Protein AF-A0A0Z8IDH6-F1 (afdb_monomer)

Solvent-accessible surface area (backbone atoms only — not comparable to full-atom values): 7368 Å² total; per-residue (Å²): 86,99,84,36,51,83,27,20,62,68,44,42,67,40,42,40,68,59,93,94,39,45,29,42,50,54,99,91,46,76,45,80,37,53,72,76,43,80,41,90,92,36,36,42,26,29,42,54,85,87,26,40,40,34,43,37,50,43,84,50,101,91,49,75,46,76,46,78,49,76,50,74,53,94,80,56,59,60,100,89,46,40,63,69,58,52,52,26,52,51,56,41,37,53,51,24,44,52,30,49,74,73,73,44,74,68,67,73,58,69,68,44,44,53,55,40,42,54,50,50,52,56,62,59,73,73,108

InterPro domains:
  IPR023393 START-like domain superfamily [G3DSA:3.30.530.20] (1-124)

Structure (mmCIF, N/CA/C/O backbone):
data_AF-A0A0Z8IDH6-F1
#
_entry.id   AF-A0A0Z8IDH6-F1
#
loop_
_atom_site.group_PDB
_atom_site.id
_atom_site.type_symbol
_atom_site.label_atom_id
_atom_site.label_alt_id
_atom_site.label_comp_id
_atom_site.label_asym_id
_atom_site.label_entity_id
_atom_site.label_seq_id
_atom_site.pdbx_PDB_ins_code
_atom_site.Cartn_x
_atom_site.Cartn_y
_atom_site.Cartn_z
_atom_site.occupancy
_atom_site.B_iso_or_equiv
_atom_site.auth_seq_id
_atom_site.auth_comp_id
_atom_site.auth_asym_id
_atom_site.auth_atom_id
_atom_site.pdbx_PDB_model_num
ATOM 1 N N . MET A 1 1 ? -11.620 -1.573 5.423 1.00 76.56 1 MET A N 1
ATOM 2 C CA . MET A 1 1 ? -11.027 -0.289 5.018 1.00 76.56 1 MET A CA 1
ATOM 3 C C . MET A 1 1 ? -9.740 -0.503 4.218 1.00 76.56 1 MET A C 1
ATOM 5 O O . MET A 1 1 ? -9.784 -0.350 3.011 1.00 76.56 1 MET A O 1
ATOM 9 N N . LEU A 1 2 ? -8.637 -0.965 4.816 1.00 80.56 2 LEU A N 1
ATOM 10 C CA . LEU A 1 2 ? -7.411 -1.282 4.050 1.00 80.56 2 LEU A CA 1
ATOM 11 C C . LEU A 1 2 ? -7.501 -2.554 3.186 1.00 80.56 2 LEU A C 1
ATOM 13 O O . LEU A 1 2 ? -6.654 -2.788 2.343 1.00 80.56 2 LEU A O 1
ATOM 17 N N . ALA A 1 3 ? -8.494 -3.406 3.423 1.00 79.25 3 ALA A N 1
ATOM 18 C CA . ALA A 1 3 ? -8.655 -4.681 2.723 1.00 79.25 3 ALA A CA 1
ATOM 19 C C . ALA A 1 3 ? -10.142 -5.008 2.549 1.00 79.25 3 ALA A C 1
ATOM 21 O O . ALA A 1 3 ? -10.649 -5.995 3.077 1.00 79.25 3 ALA A O 1
ATOM 22 N N . THR A 1 4 ? -10.877 -4.079 1.941 1.00 81.75 4 THR A N 1
ATOM 23 C CA . THR A 1 4 ? -12.321 -4.182 1.678 1.00 81.75 4 THR A CA 1
ATOM 24 C C . THR A 1 4 ? -12.633 -3.417 0.404 1.00 81.75 4 THR A C 1
ATOM 26 O O . THR A 1 4 ? -12.101 -2.317 0.263 1.00 81.75 4 THR A O 1
ATOM 29 N N . ASP A 1 5 ? -13.567 -3.888 -0.418 1.00 80.75 5 ASP A N 1
ATOM 30 C CA . ASP A 1 5 ? -13.947 -3.225 -1.680 1.00 80.75 5 ASP A CA 1
ATOM 31 C C . ASP A 1 5 ? -14.299 -1.746 -1.499 1.00 80.75 5 ASP A C 1
ATOM 33 O O . ASP A 1 5 ? -13.765 -0.875 -2.179 1.00 80.75 5 ASP A O 1
ATOM 37 N N . SER A 1 6 ? -15.116 -1.428 -0.489 1.00 82.69 6 SER A N 1
ATOM 38 C CA . SER A 1 6 ? -15.512 -0.045 -0.184 1.00 82.69 6 SER A CA 1
ATOM 39 C C . SER A 1 6 ? -14.348 0.860 0.223 1.00 82.69 6 SER A C 1
ATOM 41 O O . SER A 1 6 ? -14.435 2.080 0.110 1.00 82.69 6 SER A O 1
ATOM 43 N N . GLY A 1 7 ? -13.264 0.272 0.721 1.00 84.44 7 GLY A N 1
ATOM 44 C CA . GLY A 1 7 ? -12.052 0.995 1.061 1.00 84.44 7 GLY A CA 1
ATOM 45 C C . GLY A 1 7 ? -11.131 1.136 -0.142 1.00 84.44 7 GLY A C 1
ATOM 46 O O . GLY A 1 7 ? -10.720 2.254 -0.441 1.00 84.44 7 GLY A O 1
ATOM 47 N N . PHE A 1 8 ? -10.876 0.044 -0.870 1.00 86.38 8 PHE A N 1
ATOM 48 C CA . PHE A 1 8 ? -10.086 0.078 -2.099 1.00 86.38 8 PHE A CA 1
ATOM 49 C C . PHE A 1 8 ? -10.650 1.080 -3.106 1.00 86.38 8 PHE A C 1
ATOM 51 O O . PHE A 1 8 ? -9.903 1.917 -3.594 1.00 86.38 8 PHE A O 1
ATOM 58 N N . ALA A 1 9 ? -11.970 1.146 -3.288 1.00 83.62 9 ALA A N 1
ATOM 59 C CA . ALA A 1 9 ? -12.611 2.154 -4.135 1.00 83.62 9 ALA A CA 1
ATOM 60 C C . ALA A 1 9 ? -12.203 3.611 -3.815 1.00 83.62 9 ALA A C 1
ATOM 62 O O . ALA A 1 9 ? -12.297 4.476 -4.683 1.00 83.62 9 ALA A O 1
ATOM 63 N N . ARG A 1 10 ? -11.751 3.903 -2.585 1.00 82.62 10 ARG A N 1
ATOM 64 C CA . ARG A 1 10 ? -11.371 5.255 -2.146 1.00 82.62 10 ARG A CA 1
ATOM 65 C C . ARG A 1 10 ? -9.872 5.527 -2.194 1.00 82.62 10 ARG A C 1
ATOM 67 O O . ARG A 1 10 ? -9.497 6.660 -2.479 1.00 82.62 10 ARG A O 1
ATOM 74 N N . TRP A 1 11 ? -9.024 4.536 -1.917 1.00 85.88 11 TRP A N 1
ATOM 75 C CA . TRP A 1 11 ? -7.570 4.747 -1.859 1.00 85.88 11 TRP A CA 1
ATOM 76 C C . TRP A 1 11 ? -6.774 3.954 -2.903 1.00 85.88 11 TRP A C 1
ATOM 78 O O . TRP A 1 11 ? -5.671 4.366 -3.222 1.00 85.88 11 TRP A O 1
ATOM 88 N N . PHE A 1 12 ? -7.325 2.889 -3.492 1.00 87.06 12 PHE A N 1
ATOM 89 C CA . PHE A 1 12 ? -6.702 2.113 -4.572 1.00 87.06 12 PHE A CA 1
ATOM 90 C C . PHE A 1 12 ? -7.767 1.432 -5.448 1.00 87.06 12 PHE A C 1
ATOM 92 O O . PHE A 1 12 ? -7.987 0.229 -5.366 1.00 87.06 12 PHE A O 1
ATOM 99 N N . SER A 1 13 ? -8.436 2.208 -6.304 1.00 87.25 13 SER A N 1
ATOM 100 C CA . SER A 1 13 ? -9.636 1.774 -7.046 1.00 87.25 13 SER A CA 1
ATOM 101 C C . SER A 1 13 ? -9.430 0.611 -8.021 1.00 87.25 13 SER A C 1
ATOM 103 O O . SER A 1 13 ? -10.403 0.039 -8.495 1.00 87.25 13 SER A O 1
ATOM 105 N N . GLN A 1 14 ? -8.181 0.292 -8.350 1.00 90.56 14 GLN A N 1
ATOM 106 C CA . GLN A 1 14 ? -7.834 -0.839 -9.209 1.00 90.56 14 GLN A CA 1
ATOM 107 C C . GLN A 1 14 ? -7.785 -2.165 -8.433 1.00 90.56 14 GLN A C 1
ATOM 109 O O . GLN A 1 14 ? -7.761 -3.216 -9.057 1.00 90.56 14 GLN A O 1
ATOM 114 N N . LEU A 1 15 ? -7.777 -2.139 -7.094 1.00 90.31 15 LEU A N 1
ATOM 115 C CA . LEU A 1 15 ? -7.839 -3.339 -6.259 1.00 90.31 15 LEU A CA 1
ATOM 116 C C . LEU A 1 15 ? -9.282 -3.673 -5.882 1.00 90.31 15 LEU A C 1
ATOM 118 O O . LEU A 1 15 ? -10.027 -2.809 -5.428 1.00 90.31 15 LEU A O 1
ATOM 122 N N . ASN A 1 16 ? -9.657 -4.943 -6.003 1.00 89.19 16 ASN A N 1
ATOM 123 C CA . ASN A 1 16 ? -10.983 -5.446 -5.647 1.00 89.19 16 ASN A CA 1
ATOM 124 C C . ASN A 1 16 ? -10.893 -6.857 -5.051 1.00 89.19 16 ASN A C 1
ATOM 126 O O . ASN A 1 16 ? -9.950 -7.600 -5.322 1.00 89.19 16 ASN A O 1
ATOM 130 N N . ILE A 1 17 ? -11.884 -7.255 -4.256 1.00 86.75 17 ILE A N 1
ATOM 131 C CA . ILE A 1 17 ? -12.029 -8.613 -3.730 1.00 86.75 17 ILE A CA 1
ATOM 132 C C . ILE A 1 17 ? -13.097 -9.339 -4.549 1.00 86.75 17 ILE A C 1
ATOM 134 O O . ILE A 1 17 ? -14.275 -8.994 -4.527 1.00 86.75 17 ILE A O 1
ATOM 138 N N . VAL A 1 18 ? -12.695 -10.391 -5.260 1.00 86.81 18 VAL A N 1
ATOM 139 C CA . VAL A 1 18 ? -13.605 -11.251 -6.023 1.00 86.81 18 VAL A CA 1
ATOM 140 C C . VAL A 1 18 ? -13.664 -12.615 -5.348 1.00 86.81 18 VAL A C 1
ATOM 142 O O . VAL A 1 18 ? -12.727 -13.409 -5.418 1.00 86.81 18 VAL A O 1
ATOM 145 N N . GLY A 1 19 ? -14.768 -12.886 -4.650 1.00 84.88 19 GLY A N 1
ATOM 146 C CA . GLY A 1 19 ? -14.891 -14.078 -3.811 1.00 84.88 19 GLY A CA 1
ATOM 147 C C . GLY A 1 19 ? -13.897 -14.029 -2.651 1.00 84.88 19 GLY A C 1
ATOM 148 O O . GLY A 1 19 ? -14.093 -13.268 -1.709 1.00 84.88 19 GLY A O 1
ATO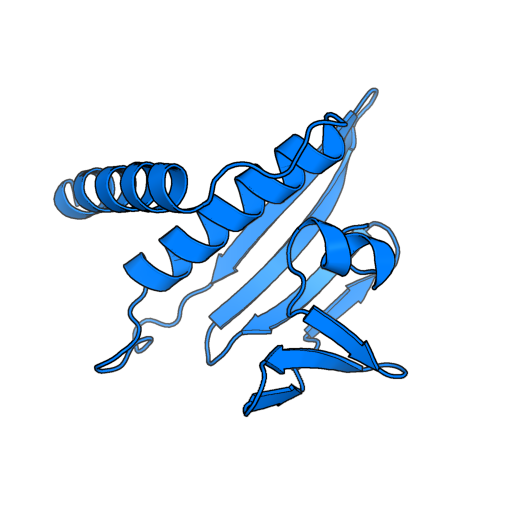M 149 N N . ASN A 1 20 ? -12.837 -14.837 -2.726 1.00 79.75 20 ASN A N 1
ATOM 150 C CA . ASN A 1 20 ? -11.765 -14.879 -1.725 1.00 79.75 20 ASN A CA 1
ATOM 151 C C . ASN A 1 20 ? -10.390 -14.503 -2.314 1.00 79.75 20 ASN A C 1
ATOM 153 O O . ASN A 1 20 ? -9.357 -14.856 -1.750 1.00 79.75 20 ASN A O 1
ATOM 157 N N . THR A 1 21 ? -10.385 -13.823 -3.464 1.00 86.19 21 THR A N 1
ATOM 158 C CA . THR A 1 21 ? -9.181 -13.452 -4.216 1.00 86.19 21 THR A CA 1
ATOM 159 C C . THR A 1 21 ? -9.066 -11.936 -4.290 1.00 86.19 21 THR A C 1
ATOM 161 O O . THR A 1 21 ? -10.040 -11.259 -4.618 1.00 86.19 21 THR A O 1
ATOM 164 N N . LEU A 1 22 ? -7.877 -11.405 -3.999 1.00 90.38 22 LEU A N 1
ATOM 165 C CA . LEU A 1 22 ? -7.538 -10.015 -4.294 1.00 90.38 22 LEU A CA 1
ATOM 166 C C . LEU A 1 22 ? -7.190 -9.914 -5.782 1.00 90.38 22 LEU A C 1
ATOM 168 O O . LEU A 1 22 ? -6.415 -10.718 -6.289 1.00 90.38 22 LEU A O 1
ATOM 172 N N . VAL A 1 23 ? -7.775 -8.951 -6.480 1.00 92.62 23 VAL A N 1
ATOM 173 C CA . VAL A 1 23 ? -7.624 -8.766 -7.924 1.00 92.62 23 VAL A CA 1
ATOM 174 C C . VAL A 1 23 ? -7.199 -7.333 -8.190 1.00 92.62 23 VAL A C 1
ATOM 176 O O . VAL A 1 23 ? -7.792 -6.408 -7.635 1.00 92.62 23 VAL A O 1
ATOM 179 N N . PHE A 1 24 ? -6.204 -7.159 -9.051 1.00 91.75 24 PHE A N 1
ATOM 180 C CA . PHE A 1 24 ? -5.875 -5.880 -9.661 1.00 91.75 24 PHE A CA 1
ATOM 181 C C . PHE A 1 24 ? -6.489 -5.815 -11.065 1.00 91.75 24 PHE A C 1
ATOM 183 O O . PHE A 1 24 ? -6.321 -6.741 -11.857 1.00 91.75 24 PHE A O 1
ATOM 190 N N . GLU A 1 25 ? -7.229 -4.750 -11.370 1.00 92.44 25 GLU A N 1
ATOM 191 C CA . GLU A 1 25 ? -7.984 -4.609 -12.618 1.00 92.44 25 GLU A CA 1
ATOM 192 C C . GLU A 1 25 ? -7.869 -3.187 -13.195 1.00 92.44 25 GLU A C 1
ATOM 194 O O . GLU A 1 25 ? -8.004 -2.178 -12.499 1.00 92.44 25 GLU A O 1
ATOM 199 N N . MET A 1 26 ? -7.612 -3.126 -14.499 1.00 90.94 26 MET A N 1
ATOM 200 C CA . MET A 1 26 ? -7.628 -1.947 -15.366 1.00 90.94 26 MET A CA 1
ATOM 201 C C . MET A 1 26 ? -8.405 -2.297 -16.646 1.00 90.94 26 MET A C 1
ATOM 203 O O . MET A 1 26 ? -8.771 -3.452 -16.840 1.00 90.94 26 MET A O 1
ATOM 207 N N . GLU A 1 27 ? -8.646 -1.318 -17.524 1.00 87.88 27 GLU A N 1
ATOM 208 C CA . GLU A 1 27 ? -9.501 -1.474 -18.719 1.00 87.88 27 GLU A CA 1
ATOM 209 C C . GLU A 1 27 ? -9.180 -2.728 -19.557 1.00 87.88 27 GLU A C 1
ATOM 211 O O . GLU A 1 27 ? -10.092 -3.484 -19.877 1.00 87.88 27 GLU A O 1
ATOM 216 N N . ASP A 1 28 ? -7.895 -3.007 -19.800 1.00 91.31 28 ASP A N 1
ATOM 217 C CA . ASP A 1 28 ? -7.432 -4.150 -20.604 1.00 91.31 28 ASP A CA 1
ATOM 218 C C . ASP A 1 28 ? -6.492 -5.101 -19.836 1.00 91.31 28 ASP A C 1
ATOM 220 O O . ASP A 1 28 ? -5.754 -5.887 -20.434 1.00 91.31 28 ASP A O 1
ATOM 224 N N . PHE A 1 29 ? -6.470 -5.027 -18.503 1.00 90.88 29 PHE A N 1
ATOM 225 C CA . PHE A 1 29 ? -5.557 -5.829 -17.686 1.00 90.88 29 PHE A CA 1
ATOM 226 C C . PHE A 1 29 ? -6.225 -6.315 -16.410 1.00 90.88 29 PHE A C 1
ATOM 228 O O . PHE A 1 29 ? -6.847 -5.540 -15.688 1.00 90.88 29 PHE A O 1
ATOM 235 N N . ARG A 1 30 ? -6.042 -7.597 -16.099 1.00 92.50 30 ARG A N 1
ATOM 236 C CA . ARG A 1 30 ? -6.520 -8.190 -14.857 1.00 92.50 30 ARG A CA 1
ATOM 237 C C . ARG A 1 30 ? -5.525 -9.209 -14.342 1.00 92.50 30 ARG A C 1
ATOM 239 O O . ARG A 1 30 ? -5.136 -10.120 -15.069 1.00 92.50 30 ARG A O 1
ATOM 246 N N . GLU A 1 31 ? -5.202 -9.094 -13.067 1.00 92.19 31 GLU A N 1
ATOM 247 C CA . GLU A 1 31 ? -4.267 -9.971 -12.384 1.00 92.19 31 GLU A CA 1
ATOM 248 C C . GLU A 1 31 ? -4.841 -10.420 -11.042 1.00 92.19 31 GLU A C 1
ATOM 250 O O . GLU A 1 31 ? -5.426 -9.633 -10.294 1.00 92.19 31 GLU A O 1
ATOM 255 N N . ASN A 1 32 ? -4.693 -11.710 -10.746 1.00 93.50 32 ASN A N 1
ATOM 256 C CA . ASN A 1 32 ? -4.994 -12.235 -9.423 1.00 93.50 32 ASN A CA 1
ATOM 257 C C . ASN A 1 32 ? -3.757 -12.043 -8.548 1.00 93.50 32 ASN A C 1
ATOM 259 O O . ASN A 1 32 ? -2.688 -12.541 -8.883 1.00 93.50 32 ASN A O 1
ATOM 263 N N . MET A 1 33 ? -3.925 -11.369 -7.417 1.00 92.12 33 MET A N 1
ATOM 264 C CA . MET A 1 33 ? -2.842 -11.120 -6.475 1.00 92.12 33 MET A CA 1
ATOM 265 C C . MET A 1 33 ? -2.729 -12.296 -5.505 1.00 92.12 33 MET A C 1
ATOM 267 O O . MET A 1 33 ? -3.710 -12.662 -4.845 1.00 92.12 33 MET A O 1
ATOM 271 N N . ASP A 1 34 ? -1.529 -12.861 -5.371 1.00 93.25 34 ASP A N 1
ATOM 272 C CA . ASP A 1 34 ? -1.279 -13.925 -4.401 1.00 93.25 34 ASP A CA 1
ATOM 273 C C . ASP A 1 34 ? -1.353 -13.363 -2.980 1.00 93.25 34 ASP A C 1
ATOM 275 O O . ASP A 1 34 ? -0.478 -12.617 -2.530 1.00 93.25 34 ASP A O 1
ATOM 279 N N . LEU A 1 35 ? -2.405 -13.733 -2.251 1.00 91.25 35 LEU A N 1
ATOM 280 C CA . LEU A 1 35 ? -2.558 -13.377 -0.847 1.00 91.25 35 LEU A CA 1
ATOM 281 C C . LEU A 1 35 ? -1.605 -14.226 -0.001 1.00 91.25 35 LEU A C 1
ATOM 283 O O . LEU A 1 35 ? -1.758 -15.441 0.104 1.00 91.25 35 LEU A O 1
ATOM 287 N N . LEU A 1 36 ? -0.638 -13.571 0.630 1.00 93.69 36 LEU A N 1
ATOM 288 C CA . LEU A 1 36 ? 0.347 -14.216 1.494 1.00 93.69 36 LEU A CA 1
ATOM 289 C C . LEU A 1 36 ? -0.178 -14.351 2.923 1.00 93.69 36 LEU A C 1
ATOM 291 O O . LEU A 1 36 ? 0.097 -15.336 3.604 1.00 93.69 36 LEU A O 1
ATOM 295 N N . GLU A 1 37 ? -0.935 -13.356 3.385 1.00 91.94 37 GLU A N 1
ATOM 296 C CA . GLU A 1 37 ? -1.515 -13.353 4.720 1.00 91.94 37 GLU A CA 1
ATOM 297 C C . GLU A 1 37 ? -2.759 -12.467 4.788 1.00 91.94 37 GLU A C 1
ATOM 299 O O . GLU A 1 37 ? -2.783 -11.354 4.261 1.00 91.94 37 GLU A O 1
ATOM 304 N N . TYR A 1 38 ? -3.782 -12.932 5.503 1.00 89.62 38 TYR A N 1
ATOM 305 C CA . TYR A 1 38 ? -4.944 -12.121 5.838 1.00 89.62 38 TYR A CA 1
ATOM 306 C C . TYR A 1 38 ? -5.452 -12.447 7.236 1.00 89.62 38 TYR A C 1
ATOM 308 O O . TYR A 1 38 ? -5.873 -13.568 7.526 1.00 89.62 38 TYR A O 1
ATOM 316 N N . ARG A 1 39 ? -5.446 -11.433 8.099 1.00 88.69 39 ARG A N 1
ATOM 317 C CA . ARG A 1 39 ? -6.026 -11.469 9.439 1.00 88.69 39 ARG A CA 1
ATOM 318 C C . ARG A 1 39 ? -6.958 -10.277 9.574 1.00 88.69 39 ARG A C 1
ATOM 320 O O . ARG A 1 39 ? -6.534 -9.121 9.526 1.00 88.69 39 ARG A O 1
ATOM 327 N N . LYS A 1 40 ? -8.256 -10.558 9.688 1.00 85.38 40 LYS A N 1
ATOM 328 C CA . LYS A 1 40 ? -9.301 -9.530 9.719 1.00 85.38 40 LYS A CA 1
ATOM 329 C C . LYS A 1 40 ? -9.001 -8.488 10.803 1.00 85.38 40 LYS A C 1
ATOM 331 O O . LYS A 1 40 ? -8.784 -8.848 11.951 1.00 85.38 40 LYS A O 1
ATOM 336 N N . ASN A 1 41 ? -9.061 -7.207 10.429 1.00 85.00 41 ASN A N 1
ATOM 337 C CA . ASN A 1 41 ? -8.774 -6.048 11.290 1.00 85.00 41 ASN A CA 1
ATOM 338 C C . ASN A 1 41 ? -7.347 -5.985 11.858 1.00 85.00 41 ASN A C 1
ATOM 340 O O . ASN A 1 41 ? -7.102 -5.198 12.765 1.00 85.00 41 ASN A O 1
ATOM 344 N N . GLU A 1 42 ? -6.414 -6.764 11.315 1.00 90.25 42 GLU A N 1
ATOM 345 C CA . GLU A 1 42 ? -5.061 -6.847 11.859 1.00 90.25 42 GLU A CA 1
ATOM 346 C C . GLU A 1 42 ? -3.997 -6.772 10.768 1.00 90.25 42 GLU A C 1
ATOM 348 O O . GLU A 1 42 ? -3.070 -5.977 10.875 1.00 90.25 42 GLU A O 1
ATOM 353 N N . LYS A 1 43 ? -4.108 -7.571 9.703 1.00 92.44 43 LYS A N 1
ATOM 354 C CA . LYS A 1 43 ? -3.063 -7.631 8.684 1.00 92.44 43 LYS A CA 1
ATOM 355 C C . LYS A 1 43 ? -3.581 -8.059 7.322 1.00 92.44 43 LYS A C 1
ATOM 357 O O . LYS A 1 43 ? -4.451 -8.923 7.215 1.00 92.44 43 LYS A O 1
ATOM 362 N N . ILE A 1 44 ? -2.980 -7.495 6.284 1.00 92.00 44 ILE A N 1
ATOM 363 C CA . ILE A 1 44 ? -3.032 -8.016 4.923 1.00 92.00 44 ILE A CA 1
ATOM 364 C C . ILE A 1 44 ? -1.619 -7.993 4.329 1.00 92.00 44 ILE A C 1
ATOM 366 O O . ILE A 1 44 ? -0.898 -7.014 4.504 1.00 92.00 44 ILE A O 1
ATOM 370 N N . ALA A 1 45 ? -1.220 -9.063 3.646 1.00 94.62 45 ALA A N 1
ATOM 371 C CA . ALA A 1 45 ? 0.001 -9.119 2.852 1.00 94.62 45 ALA A CA 1
ATOM 372 C C . ALA A 1 45 ? -0.250 -9.875 1.546 1.00 94.62 45 ALA A C 1
ATOM 374 O O . ALA A 1 45 ? -0.922 -10.907 1.553 1.00 94.62 45 ALA A O 1
ATOM 375 N N . TYR A 1 46 ? 0.291 -9.379 0.439 1.00 93.56 46 TYR A N 1
ATOM 376 C CA . TYR A 1 46 ? 0.113 -9.960 -0.891 1.00 93.56 46 TYR A CA 1
ATOM 377 C C . TYR A 1 46 ? 1.329 -9.712 -1.784 1.00 93.56 46 TYR A C 1
ATOM 379 O O . TYR A 1 46 ? 2.163 -8.848 -1.495 1.00 93.56 46 TYR A O 1
ATOM 387 N N . ARG A 1 47 ? 1.430 -10.495 -2.861 1.00 93.56 47 ARG A N 1
ATOM 388 C CA . ARG A 1 47 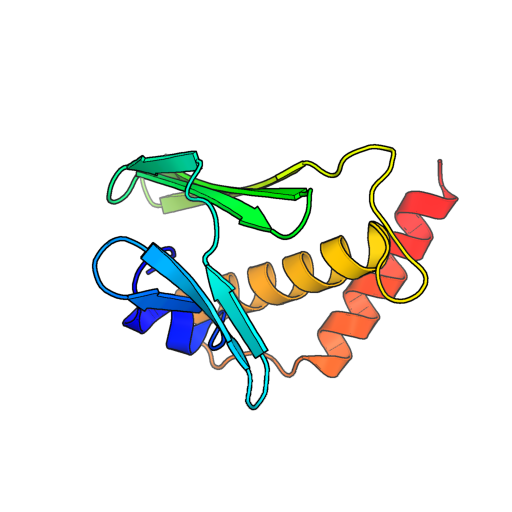? 2.376 -10.246 -3.952 1.00 93.56 47 ARG A CA 1
ATOM 389 C C . ARG A 1 47 ? 1.885 -9.114 -4.843 1.00 93.56 47 ARG A C 1
ATOM 391 O O . ARG A 1 47 ? 0.699 -9.053 -5.155 1.00 93.56 47 ARG A O 1
ATOM 398 N N . TRP A 1 48 ? 2.810 -8.246 -5.226 1.00 90.00 48 TRP A N 1
ATOM 399 C CA . TRP A 1 48 ? 2.646 -7.159 -6.184 1.00 90.00 48 TRP A CA 1
ATOM 400 C C . TRP A 1 48 ? 3.795 -7.278 -7.184 1.00 90.00 48 TRP A C 1
ATOM 402 O O . TRP A 1 48 ? 4.927 -6.958 -6.833 1.00 90.00 48 TRP A O 1
ATOM 412 N N . ASP A 1 49 ? 3.544 -7.850 -8.368 1.00 87.75 49 ASP A N 1
ATOM 413 C CA . ASP A 1 49 ? 4.622 -8.402 -9.208 1.00 87.75 49 ASP A CA 1
ATOM 414 C C . ASP A 1 49 ? 5.500 -9.356 -8.349 1.00 87.75 49 ASP A C 1
ATOM 416 O O . ASP A 1 49 ? 4.978 -10.174 -7.580 1.00 87.75 49 ASP A O 1
ATOM 420 N N . SER A 1 50 ? 6.828 -9.239 -8.391 1.00 89.81 50 SER A N 1
ATOM 421 C CA . SER A 1 50 ? 7.743 -9.981 -7.519 1.00 89.81 50 SER A CA 1
ATOM 422 C C . SER A 1 50 ? 7.891 -9.387 -6.105 1.00 89.81 50 SER A C 1
ATOM 424 O O . SER A 1 50 ? 8.448 -10.043 -5.212 1.00 89.81 50 SER A O 1
ATOM 426 N N . VAL A 1 51 ? 7.334 -8.198 -5.848 1.00 92.75 51 VAL A N 1
ATOM 427 C CA . VAL A 1 51 ? 7.384 -7.479 -4.563 1.00 92.75 51 VAL A CA 1
ATOM 428 C C . VAL A 1 51 ? 6.399 -8.085 -3.562 1.00 92.75 51 VAL A C 1
ATOM 430 O O . VAL A 1 51 ? 5.365 -8.654 -3.913 1.00 92.75 51 VAL A O 1
ATOM 433 N N . THR A 1 52 ? 6.720 -7.996 -2.271 1.00 95.31 52 THR A N 1
ATOM 434 C CA . THR A 1 52 ? 5.749 -8.254 -1.197 1.00 95.31 52 THR A CA 1
ATOM 435 C C . THR A 1 52 ? 5.309 -6.948 -0.562 1.00 95.31 52 THR A C 1
ATOM 437 O O . THR A 1 52 ? 6.143 -6.201 -0.058 1.00 95.31 52 THR A O 1
ATOM 440 N N . VAL A 1 53 ? 4.000 -6.722 -0.516 1.00 95.19 53 VAL A N 1
ATOM 441 C CA . VAL A 1 53 ? 3.388 -5.557 0.127 1.00 95.19 53 VAL A CA 1
ATOM 442 C C . VAL A 1 53 ? 2.590 -6.017 1.332 1.00 95.19 53 VAL A C 1
ATOM 444 O O . VAL A 1 53 ? 1.869 -7.016 1.268 1.00 95.19 53 VAL A O 1
ATOM 447 N N . SER A 1 54 ? 2.698 -5.295 2.447 1.00 95.44 54 SER A N 1
ATOM 448 C CA . SER A 1 54 ? 1.889 -5.573 3.626 1.00 95.44 54 SER A CA 1
ATOM 449 C C . SER A 1 54 ? 1.431 -4.323 4.363 1.00 95.44 54 SER A C 1
ATOM 451 O O . SER A 1 54 ? 2.130 -3.316 4.444 1.00 95.44 54 SER A O 1
ATOM 453 N N . PHE A 1 55 ? 0.239 -4.433 4.943 1.00 94.94 55 PHE A N 1
ATOM 454 C CA . PHE A 1 55 ? -0.324 -3.466 5.871 1.00 94.94 55 PHE A CA 1
ATOM 455 C C . PHE A 1 55 ? -0.630 -4.173 7.186 1.00 94.94 55 PHE A C 1
ATOM 457 O O . PHE A 1 55 ? -1.356 -5.170 7.202 1.00 94.94 55 PHE A O 1
ATOM 464 N N . THR A 1 56 ? -0.113 -3.635 8.286 1.00 95.12 56 THR A N 1
ATOM 465 C CA . THR A 1 56 ? -0.394 -4.110 9.647 1.00 95.12 56 THR A CA 1
ATOM 466 C C . THR A 1 56 ? -1.093 -3.015 10.445 1.00 95.12 56 THR A C 1
ATOM 468 O O . THR A 1 56 ? -0.681 -1.857 10.421 1.00 95.12 56 THR A O 1
ATOM 471 N N . LEU A 1 57 ? -2.161 -3.386 11.142 1.00 93.50 57 LEU A N 1
ATOM 472 C CA . LEU A 1 57 ? -2.935 -2.540 12.038 1.00 93.50 57 LEU A CA 1
ATOM 473 C C . LEU A 1 57 ? -2.569 -2.876 13.481 1.00 93.50 57 LEU A C 1
ATOM 475 O O . LEU A 1 57 ? -2.850 -3.972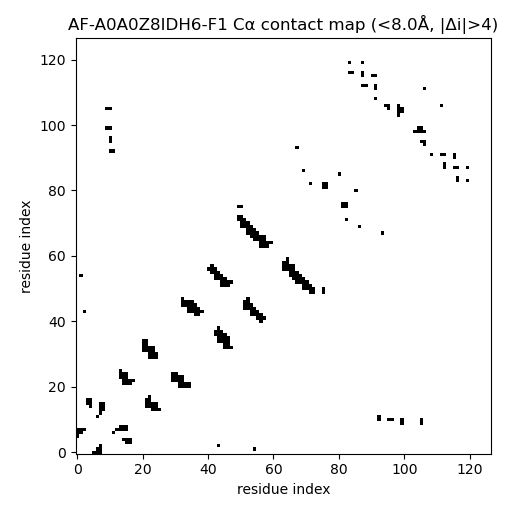 13.961 1.00 93.50 57 LEU A O 1
ATOM 479 N N . SER A 1 58 ? -1.986 -1.907 14.178 1.00 93.50 58 SER A N 1
ATOM 480 C CA . SER A 1 58 ? -1.631 -2.025 15.591 1.00 93.50 58 SER A CA 1
ATOM 481 C C . SER A 1 58 ? -2.478 -1.064 16.411 1.00 93.50 58 SER A C 1
ATOM 483 O O . SER A 1 58 ? -2.482 0.146 16.166 1.00 93.50 58 SER A O 1
ATOM 485 N N . GLN A 1 59 ? -3.203 -1.591 17.397 1.00 92.25 59 GLN A N 1
ATOM 486 C CA . GLN A 1 59 ? -3.989 -0.762 18.302 1.00 92.25 59 GLN A CA 1
ATOM 487 C C . GLN A 1 59 ? -3.074 -0.130 19.357 1.00 92.25 59 GLN A C 1
ATOM 489 O O . GLN A 1 59 ? -2.373 -0.834 20.082 1.00 92.25 59 GLN A O 1
ATOM 494 N N . LEU A 1 60 ? -3.100 1.197 19.444 1.00 92.31 60 LEU A N 1
ATOM 495 C CA . LEU A 1 60 ? -2.511 1.981 20.529 1.00 92.31 60 LEU A CA 1
ATOM 496 C C . LEU A 1 60 ? -3.646 2.540 21.406 1.00 92.31 60 LEU A C 1
ATOM 498 O O . LEU A 1 60 ? -4.817 2.455 21.024 1.00 92.31 60 LEU A O 1
ATOM 502 N N . GLU A 1 61 ? -3.318 3.117 22.569 1.00 91.12 61 GLU A N 1
ATOM 503 C CA . GLU A 1 61 ? -4.314 3.528 23.580 1.00 91.12 61 GL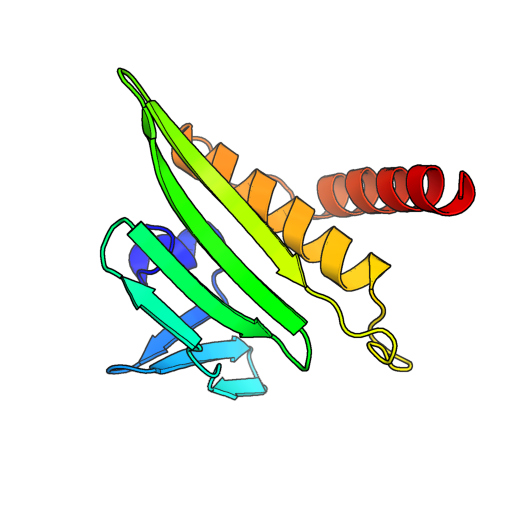U A CA 1
ATOM 504 C C . GLU A 1 61 ? -5.464 4.375 23.009 1.00 91.12 61 GLU A C 1
ATOM 506 O O . GLU A 1 61 ? -6.621 4.084 23.288 1.00 91.12 61 GLU A O 1
ATOM 511 N N . ASN A 1 62 ? -5.166 5.365 22.157 1.00 91.75 62 ASN A N 1
ATOM 512 C CA . ASN A 1 62 ? -6.166 6.290 21.596 1.00 91.75 62 ASN A CA 1
ATOM 513 C C . ASN A 1 62 ? -6.112 6.412 20.065 1.00 91.75 62 ASN A C 1
ATOM 515 O O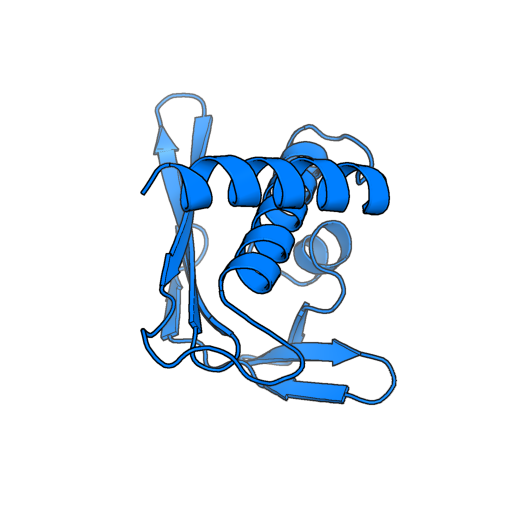 . ASN A 1 62 ? -6.693 7.330 19.490 1.00 91.75 62 ASN A O 1
ATOM 519 N N . GLN A 1 63 ? -5.385 5.524 19.388 1.00 92.06 63 GLN A N 1
ATOM 520 C CA . GLN A 1 63 ? -5.196 5.592 17.940 1.00 92.06 63 GLN A CA 1
ATOM 521 C C . GLN A 1 63 ? -4.873 4.218 17.357 1.00 92.06 63 GLN A C 1
ATOM 523 O O . GLN A 1 63 ? -4.425 3.317 18.060 1.00 92.06 63 GLN A O 1
ATOM 528 N N . THR A 1 64 ? -5.049 4.071 16.050 1.00 90.75 64 THR A N 1
ATOM 529 C CA . THR A 1 64 ? -4.565 2.906 15.304 1.00 90.75 64 THR A CA 1
ATOM 530 C C . THR A 1 64 ? -3.324 3.313 14.521 1.00 90.75 64 THR A C 1
ATOM 532 O O . THR A 1 64 ? -3.353 4.287 13.772 1.00 90.75 64 THR A O 1
ATOM 535 N N . LEU A 1 65 ? -2.230 2.574 14.695 1.00 92.75 65 LEU A N 1
ATOM 536 C CA . LEU A 1 65 ? -1.052 2.684 13.845 1.00 92.75 65 LEU A CA 1
ATOM 537 C C . LEU A 1 65 ? -1.232 1.771 12.632 1.00 92.75 65 LEU A C 1
ATOM 539 O O 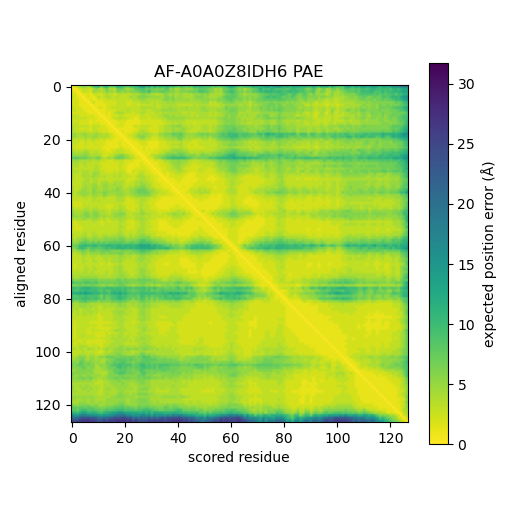. LEU A 1 65 ? -1.515 0.584 12.783 1.00 92.75 65 LEU A O 1
ATOM 543 N N . ILE A 1 66 ? -1.043 2.334 11.442 1.00 93.81 66 ILE A N 1
ATOM 544 C CA . ILE A 1 66 ? -0.981 1.585 10.189 1.00 93.81 66 ILE A CA 1
ATOM 545 C C . ILE A 1 66 ? 0.484 1.521 9.775 1.00 93.81 66 ILE A C 1
ATOM 547 O O . ILE A 1 66 ? 1.084 2.552 9.473 1.00 93.81 66 ILE A O 1
ATOM 551 N N . SER A 1 67 ? 1.055 0.323 9.768 1.00 95.38 67 SER A N 1
ATOM 552 C CA . SER A 1 67 ? 2.404 0.073 9.267 1.00 95.38 67 SER A CA 1
ATOM 553 C C . SER A 1 67 ? 2.315 -0.477 7.852 1.00 95.38 67 SER A C 1
ATOM 555 O O . SER A 1 67 ? 1.746 -1.548 7.647 1.00 95.38 67 SER A O 1
ATOM 557 N N . PHE A 1 68 ? 2.871 0.264 6.899 1.00 95.81 68 PHE A N 1
ATOM 558 C CA . PHE A 1 68 ? 3.100 -0.192 5.534 1.00 95.81 68 PHE A CA 1
ATOM 559 C C . PHE A 1 68 ? 4.528 -0.732 5.422 1.00 95.81 68 PHE A C 1
ATOM 561 O O . PHE A 1 68 ? 5.462 -0.090 5.900 1.00 95.81 68 PHE A O 1
ATOM 568 N N . GLU A 1 69 ? 4.691 -1.892 4.795 1.00 96.44 69 GLU A N 1
ATOM 569 C CA . GLU A 1 69 ? 5.995 -2.461 4.460 1.00 96.44 69 GLU A CA 1
ATOM 570 C C . GLU A 1 69 ? 5.975 -2.977 3.021 1.00 96.44 69 GLU A C 1
ATOM 572 O O . GLU A 1 69 ? 5.056 -3.698 2.624 1.00 96.44 69 GLU A O 1
ATOM 577 N N . GLU A 1 70 ? 7.024 -2.640 2.283 1.00 95.44 70 GLU A N 1
ATOM 578 C CA . GLU A 1 70 ? 7.304 -3.107 0.933 1.00 95.44 70 GLU A CA 1
ATOM 579 C C . GLU A 1 70 ? 8.656 -3.828 0.946 1.00 95.44 70 GLU A C 1
ATOM 581 O O . GLU A 1 70 ? 9.646 -3.299 1.455 1.00 95.44 70 GLU A O 1
ATOM 586 N N . ARG A 1 71 ? 8.701 -5.055 0.422 1.00 95.06 71 AR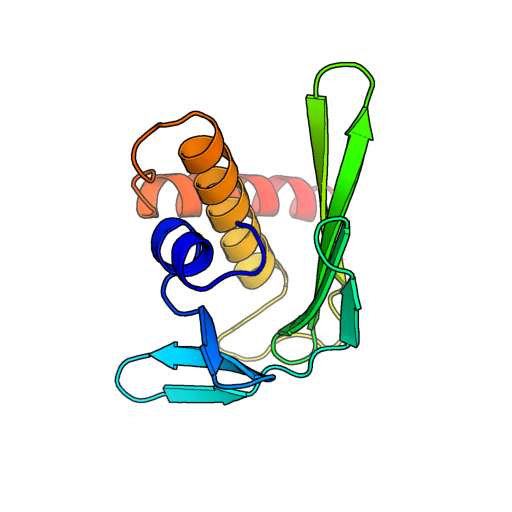G A N 1
ATOM 587 C CA . ARG A 1 71 ? 9.936 -5.836 0.278 1.00 95.06 71 ARG A CA 1
ATOM 588 C C . ARG A 1 71 ? 10.200 -6.089 -1.191 1.00 95.06 71 ARG A C 1
ATOM 590 O O . ARG A 1 71 ? 9.540 -6.935 -1.799 1.00 95.06 71 ARG A O 1
ATOM 597 N N . ILE A 1 72 ? 11.176 -5.362 -1.714 1.00 93.06 72 ILE A N 1
ATOM 598 C CA . ILE A 1 72 ? 11.567 -5.368 -3.117 1.00 93.06 72 ILE A CA 1
ATOM 599 C C . ILE A 1 72 ? 12.757 -6.328 -3.298 1.00 93.06 72 ILE A C 1
ATOM 601 O O . ILE A 1 72 ? 13.776 -6.140 -2.630 1.00 93.06 72 ILE A O 1
ATOM 605 N N . PRO A 1 73 ? 12.646 -7.370 -4.143 1.00 92.50 73 PRO A N 1
ATOM 606 C CA . PRO A 1 73 ? 13.779 -8.223 -4.507 1.00 92.50 73 PRO A CA 1
ATOM 607 C C . PRO A 1 73 ? 14.928 -7.439 -5.160 1.00 92.50 73 PRO A C 1
ATOM 609 O O . PRO A 1 73 ? 14.687 -6.455 -5.853 1.00 92.50 73 PRO A O 1
ATOM 612 N N . GLU A 1 74 ? 16.177 -7.888 -4.992 1.00 88.38 74 GLU A N 1
ATOM 613 C CA . GLU A 1 74 ? 17.349 -7.233 -5.611 1.00 88.38 74 GLU A CA 1
ATOM 614 C C . GLU A 1 74 ? 17.282 -7.214 -7.146 1.00 88.38 74 GLU A C 1
ATOM 616 O O . GLU A 1 74 ? 17.799 -6.300 -7.782 1.00 88.38 74 GLU A O 1
ATOM 621 N N . ASP A 1 75 ? 16.632 -8.214 -7.739 1.00 89.31 75 ASP A N 1
ATOM 622 C CA . ASP A 1 75 ? 16.419 -8.355 -9.177 1.00 89.31 75 ASP A CA 1
ATOM 623 C C . ASP A 1 75 ? 15.108 -7.712 -9.663 1.00 89.31 75 ASP A C 1
ATOM 625 O O . ASP A 1 75 ? 14.708 -7.910 -10.810 1.00 89.31 75 ASP A O 1
ATOM 629 N N . PHE A 1 76 ? 14.434 -6.925 -8.816 1.00 89.62 76 PHE A N 1
ATOM 630 C CA . PHE A 1 76 ? 13.210 -6.233 -9.196 1.00 89.62 76 PHE A CA 1
ATOM 631 C C . PHE A 1 76 ? 13.468 -5.109 -10.198 1.00 89.62 76 PHE A C 1
ATOM 633 O O . PHE A 1 76 ? 14.191 -4.142 -9.940 1.00 89.62 76 PHE A O 1
ATOM 640 N N . GLY A 1 77 ? 12.758 -5.193 -11.315 1.00 86.88 77 GLY A N 1
ATOM 641 C CA . GLY A 1 77 ? 12.679 -4.141 -12.307 1.00 86.88 77 GLY A CA 1
ATOM 642 C C . GLY A 1 77 ? 12.774 -4.676 -13.727 1.00 86.88 77 GLY A C 1
ATOM 643 O O . GLY A 1 77 ? 13.253 -5.773 -13.998 1.00 86.88 77 GLY A O 1
ATOM 644 N N . ASN A 1 78 ? 12.294 -3.867 -14.654 1.00 86.12 78 ASN A N 1
ATOM 645 C CA . ASN A 1 78 ? 12.383 -4.079 -16.087 1.00 86.12 78 ASN A CA 1
ATOM 646 C C . ASN A 1 78 ? 12.464 -2.708 -16.782 1.00 86.12 78 ASN A C 1
ATOM 648 O O . ASN A 1 78 ? 12.679 -1.676 -16.146 1.00 86.12 78 ASN A O 1
ATOM 652 N N . GLU A 1 79 ? 12.303 -2.669 -18.102 1.00 83.88 79 GLU A N 1
ATOM 653 C CA . GLU A 1 79 ? 12.358 -1.413 -18.862 1.00 83.88 79 GLU A CA 1
ATOM 654 C C . GLU A 1 79 ? 11.226 -0.418 -18.508 1.00 83.88 79 GLU A C 1
ATOM 656 O O . GLU A 1 79 ? 11.348 0.784 -18.756 1.00 83.88 79 GLU A O 1
ATOM 661 N N . PHE A 1 80 ? 10.148 -0.886 -17.871 1.00 78.56 80 PHE A N 1
ATOM 662 C CA . PHE A 1 80 ? 8.969 -0.091 -17.526 1.00 78.56 80 PHE A CA 1
ATOM 663 C C . PHE A 1 80 ? 8.890 0.261 -16.031 1.00 78.56 80 PHE A C 1
ATOM 665 O O . PHE A 1 80 ? 8.499 1.386 -15.695 1.00 78.56 80 PHE A O 1
ATOM 672 N N . ALA A 1 81 ? 9.329 -0.630 -15.140 1.00 84.75 81 ALA A N 1
ATOM 673 C CA . ALA A 1 81 ? 9.254 -0.481 -13.686 1.00 84.75 81 ALA A CA 1
ATOM 674 C C . ALA A 1 81 ? 10.623 -0.665 -13.014 1.00 84.75 81 ALA A C 1
ATOM 676 O O . ALA A 1 81 ? 11.432 -1.480 -13.436 1.00 84.75 81 ALA A O 1
ATOM 677 N N . ASN A 1 82 ? 10.885 0.088 -11.949 1.00 90.81 82 ASN A N 1
ATOM 678 C CA . ASN A 1 82 ? 12.043 -0.106 -11.077 1.00 90.81 82 ASN A CA 1
ATOM 679 C C . ASN A 1 82 ? 11.624 0.157 -9.625 1.00 90.81 82 ASN A C 1
ATOM 681 O O . ASN A 1 82 ? 10.542 0.704 -9.391 1.00 90.81 82 ASN A O 1
ATOM 685 N N . ALA A 1 83 ? 12.481 -0.203 -8.666 1.00 91.19 83 ALA A N 1
ATOM 686 C CA . ALA A 1 83 ? 12.204 -0.046 -7.234 1.00 91.19 83 ALA A CA 1
ATOM 687 C C . ALA A 1 83 ? 11.721 1.369 -6.878 1.00 91.19 83 ALA A C 1
ATOM 689 O O . ALA A 1 83 ? 10.685 1.544 -6.248 1.00 91.19 83 ALA A O 1
ATOM 690 N N . GLN A 1 84 ? 12.416 2.397 -7.369 1.00 91.81 84 GLN A N 1
ATOM 691 C CA . GLN A 1 84 ? 12.077 3.790 -7.088 1.00 91.81 84 GLN A CA 1
ATOM 692 C C . GLN A 1 84 ? 10.681 4.188 -7.601 1.00 91.81 84 GLN A C 1
ATOM 694 O O . GLN A 1 84 ? 9.950 4.912 -6.918 1.00 91.81 84 GLN A O 1
ATOM 699 N N . LYS A 1 85 ? 10.291 3.732 -8.799 1.00 91.62 85 LYS A N 1
ATOM 700 C CA . LYS A 1 85 ? 8.955 3.982 -9.356 1.00 91.62 85 LYS A CA 1
ATOM 701 C C . LYS A 1 85 ? 7.870 3.293 -8.524 1.00 91.62 85 LYS A C 1
ATOM 703 O O . LYS A 1 85 ? 6.851 3.935 -8.267 1.00 91.62 85 LYS A O 1
ATOM 708 N N . ASP A 1 86 ? 8.089 2.048 -8.092 1.00 92.38 86 ASP A N 1
ATOM 709 C CA . ASP A 1 86 ? 7.109 1.317 -7.269 1.00 92.38 86 ASP A CA 1
ATOM 710 C C . ASP A 1 86 ? 6.940 1.982 -5.895 1.00 92.38 86 ASP A C 1
ATOM 712 O O . ASP A 1 86 ? 5.829 2.372 -5.528 1.00 92.38 86 ASP A O 1
ATOM 716 N N . MET A 1 87 ? 8.055 2.303 -5.226 1.00 93.94 87 MET A N 1
ATOM 717 C CA . MET A 1 87 ? 8.065 3.049 -3.962 1.00 93.94 87 MET A CA 1
ATOM 718 C C . MET A 1 87 ? 7.352 4.402 -4.080 1.00 93.94 87 MET A C 1
ATOM 720 O O . MET A 1 87 ? 6.588 4.794 -3.195 1.00 93.94 87 MET A O 1
ATOM 724 N N . THR A 1 88 ? 7.556 5.129 -5.187 1.00 95.31 88 THR A N 1
ATOM 725 C CA . THR A 1 88 ? 6.839 6.389 -5.446 1.00 95.31 88 THR A CA 1
ATOM 726 C C . THR A 1 88 ? 5.330 6.148 -5.496 1.00 95.31 88 THR A C 1
ATOM 728 O O . THR A 1 88 ? 4.562 6.903 -4.895 1.00 95.31 88 THR A O 1
ATOM 731 N N . GLY A 1 89 ? 4.895 5.091 -6.188 1.00 92.94 89 GLY A N 1
ATOM 732 C CA . GLY A 1 89 ? 3.496 4.679 -6.249 1.00 92.94 89 GLY A CA 1
ATOM 733 C C . GLY A 1 89 ? 2.915 4.422 -4.860 1.00 92.94 89 GLY A C 1
ATOM 734 O O . GLY A 1 89 ? 1.889 5.009 -4.507 1.00 92.94 89 GLY A O 1
ATOM 735 N N . TRP A 1 90 ? 3.598 3.628 -4.037 1.00 94.38 90 TRP A N 1
ATOM 736 C CA . TRP A 1 90 ? 3.148 3.308 -2.682 1.00 94.38 90 TRP A CA 1
ATOM 737 C C . TRP A 1 90 ? 3.115 4.511 -1.741 1.00 94.38 90 TRP A C 1
ATOM 739 O O . TRP A 1 90 ? 2.157 4.664 -0.982 1.00 94.38 90 TRP A O 1
ATOM 749 N N . LEU A 1 91 ? 4.085 5.424 -1.823 1.00 95.31 91 LEU A N 1
ATOM 750 C CA . LEU A 1 91 ? 4.067 6.670 -1.050 1.00 95.31 91 LEU A CA 1
ATOM 751 C C . LEU A 1 91 ? 2.866 7.557 -1.411 1.00 95.31 91 LEU A C 1
ATOM 753 O O . LEU A 1 91 ? 2.245 8.152 -0.525 1.00 95.31 91 LEU A O 1
ATOM 757 N N . VAL A 1 92 ? 2.482 7.607 -2.691 1.00 94.12 92 VAL A N 1
ATOM 758 C CA . VAL A 1 92 ? 1.246 8.281 -3.118 1.00 94.12 92 VAL A CA 1
ATOM 759 C C . VAL A 1 92 ? 0.021 7.590 -2.515 1.00 94.12 92 VAL A C 1
ATOM 761 O O . VAL A 1 92 ? -0.845 8.275 -1.968 1.00 94.12 92 VAL A O 1
ATOM 764 N N . GLN A 1 93 ? -0.053 6.254 -2.552 1.00 92.62 93 GLN A N 1
ATOM 765 C CA . GLN A 1 93 ? -1.189 5.534 -1.964 1.00 92.62 93 GLN A CA 1
ATOM 766 C C . GLN A 1 93 ? -1.281 5.709 -0.448 1.00 92.62 93 GLN A C 1
ATOM 768 O O . GLN A 1 93 ? -2.380 5.870 0.081 1.00 92.62 93 GLN A O 1
ATOM 773 N N . ASN A 1 94 ? -0.153 5.768 0.256 1.00 94.19 94 ASN A N 1
ATOM 774 C CA . ASN A 1 94 ? -0.128 6.015 1.695 1.00 94.19 94 ASN A CA 1
ATOM 775 C C . ASN A 1 94 ? -0.673 7.411 2.051 1.00 94.19 94 ASN A C 1
ATOM 777 O O . ASN A 1 94 ? -1.412 7.551 3.029 1.00 94.19 94 ASN A O 1
ATOM 781 N N . GLU A 1 95 ? -0.406 8.434 1.233 1.00 93.38 95 GLU A N 1
ATOM 782 C CA . GLU A 1 95 ? -1.033 9.757 1.386 1.00 93.38 95 GLU A CA 1
ATOM 783 C C . GLU A 1 95 ? -2.543 9.707 1.093 1.00 93.38 95 GLU A C 1
ATOM 785 O O . GLU A 1 95 ? -3.331 10.299 1.834 1.00 93.38 95 GLU A O 1
ATOM 790 N N . CYS A 1 96 ? -2.977 8.962 0.068 1.00 91.19 96 CYS A N 1
ATOM 791 C C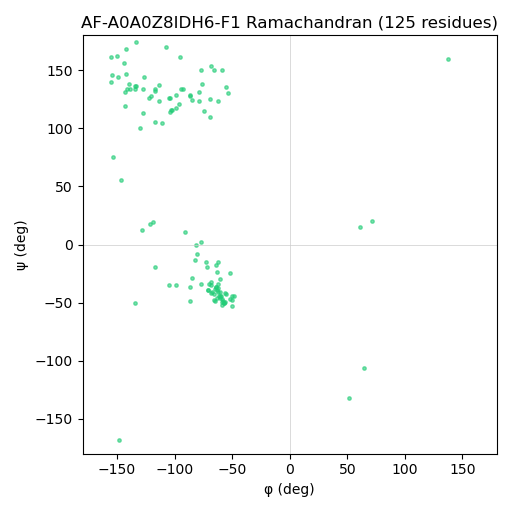A . CYS A 1 96 ? -4.402 8.745 -0.211 1.00 91.19 96 CYS A CA 1
ATOM 792 C C . CYS A 1 96 ? -5.117 8.083 0.976 1.00 91.19 96 CYS A C 1
ATOM 794 O O . CYS A 1 96 ? -6.170 8.564 1.398 1.00 91.19 96 CYS A O 1
ATOM 796 N N . ILE A 1 97 ? -4.534 7.022 1.548 1.00 92.00 97 ILE A N 1
ATOM 797 C CA . ILE A 1 97 ? -5.046 6.336 2.745 1.00 92.00 97 ILE A CA 1
ATOM 798 C C . ILE A 1 97 ? -5.176 7.331 3.897 1.00 92.00 97 ILE A C 1
ATOM 800 O O . ILE A 1 97 ? -6.237 7.417 4.517 1.00 92.00 97 ILE A O 1
ATOM 804 N N . LYS A 1 98 ? -4.119 8.104 4.170 1.00 92.19 98 LYS A N 1
ATOM 805 C CA . LYS A 1 98 ? -4.108 9.090 5.252 1.00 92.19 98 LYS A CA 1
ATOM 806 C C . LYS A 1 98 ? -5.214 10.131 5.079 1.00 92.19 98 LYS A C 1
ATOM 808 O O . LYS A 1 98 ? -5.989 10.350 6.006 1.00 92.19 98 LYS A O 1
ATOM 813 N N . LYS A 1 99 ? -5.341 10.729 3.892 1.00 91.06 99 LYS A N 1
ATOM 814 C CA . LYS A 1 99 ? -6.380 11.730 3.601 1.00 91.06 99 LYS A CA 1
ATOM 815 C C . LYS A 1 99 ? -7.783 11.167 3.745 1.00 91.06 99 LYS A C 1
ATOM 817 O O . LYS A 1 99 ? -8.630 11.785 4.385 1.00 91.06 99 LYS A O 1
ATOM 822 N N . PHE A 1 100 ? -8.000 9.966 3.227 1.00 88.75 100 PHE A N 1
ATOM 823 C CA . PHE A 1 100 ? -9.266 9.271 3.369 1.00 88.75 100 PHE A CA 1
ATOM 824 C C . PHE A 1 100 ? -9.619 9.005 4.848 1.00 88.75 100 PHE A C 1
ATOM 826 O O . PHE A 1 100 ? -10.764 9.218 5.248 1.00 88.75 100 PHE A O 1
ATOM 833 N N . LEU A 1 101 ? -8.647 8.611 5.677 1.00 88.94 101 LEU A N 1
ATOM 834 C CA . LEU A 1 101 ? -8.845 8.400 7.118 1.00 88.94 101 LEU A CA 1
ATOM 835 C C . LEU A 1 101 ? -9.120 9.690 7.891 1.00 88.94 101 LEU A C 1
ATOM 837 O O . LEU A 1 101 ? -9.880 9.679 8.854 1.00 88.94 101 LEU A O 1
ATOM 841 N N . GLU A 1 102 ? -8.541 10.801 7.447 1.00 90.50 102 GLU A N 1
ATOM 84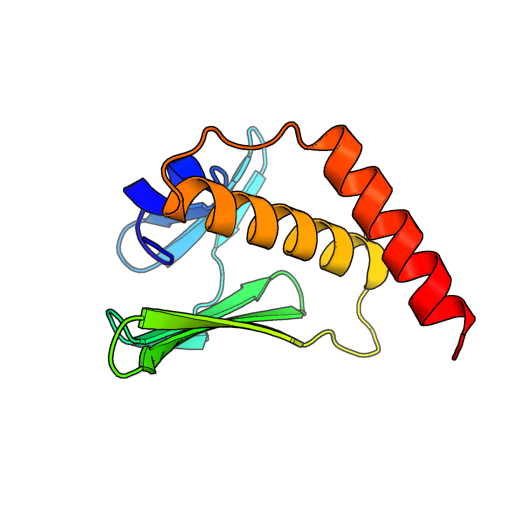2 C CA . GLU A 1 102 ? -8.804 12.140 7.979 1.00 90.50 102 GLU A CA 1
ATOM 843 C C . GLU A 1 102 ? -10.145 12.725 7.487 1.00 90.50 102 GLU A C 1
ATOM 845 O O . GLU A 1 102 ? -10.469 13.869 7.807 1.00 90.50 102 GLU A O 1
ATOM 850 N N . GLY A 1 103 ? -10.928 11.972 6.701 1.00 88.81 103 GLY A N 1
ATOM 851 C CA . GLY A 1 103 ? -12.209 12.421 6.150 1.00 88.81 103 GLY A CA 1
ATOM 852 C C . GLY A 1 103 ? -12.076 13.476 5.048 1.00 88.81 103 GLY A C 1
ATOM 853 O O . GLY A 1 103 ? -13.032 14.199 4.780 1.00 88.81 103 GLY A O 1
ATOM 854 N N . GLN A 1 104 ? -10.900 13.582 4.427 1.00 90.81 104 GLN A N 1
ATOM 855 C CA . GLN A 1 104 ? -10.610 14.520 3.345 1.00 90.81 104 GLN A CA 1
ATOM 856 C C . GLN A 1 104 ? -10.787 13.859 1.973 1.00 90.81 104 GLN A C 1
ATOM 858 O O . GLN A 1 104 ? -10.777 12.632 1.835 1.00 90.81 104 GLN A O 1
ATOM 863 N N . GLU A 1 105 ? -10.928 14.695 0.945 1.00 86.12 105 GLU A N 1
ATOM 864 C CA . GLU A 1 105 ? -10.938 14.239 -0.444 1.00 86.12 105 GLU A CA 1
ATOM 865 C C . GLU A 1 105 ? -9.577 13.651 -0.855 1.00 86.12 105 GLU A C 1
ATOM 867 O O . GLU A 1 105 ? -8.535 14.086 -0.342 1.00 86.12 105 GLU A O 1
ATOM 872 N N . PRO A 1 106 ? -9.558 12.682 -1.791 1.00 81.25 106 PRO A N 1
ATOM 873 C CA . PRO A 1 106 ? -8.320 12.160 -2.342 1.00 81.25 106 PRO A CA 1
ATOM 874 C C . PRO A 1 106 ? -7.454 13.288 -2.920 1.00 81.25 106 PRO A C 1
ATOM 876 O O . PRO A 1 106 ? -7.959 14.165 -3.628 1.00 81.25 106 PRO A O 1
ATOM 879 N N . PRO A 1 107 ? -6.143 13.282 -2.645 1.00 87.31 107 PRO A N 1
ATOM 880 C CA . PRO A 1 107 ? -5.253 14.307 -3.157 1.00 87.31 107 PRO A CA 1
ATOM 881 C C . PRO A 1 107 ? -5.102 14.201 -4.679 1.00 87.31 107 PRO A C 1
ATOM 883 O O . PRO A 1 107 ? -5.193 13.121 -5.270 1.00 87.31 107 PRO A O 1
ATOM 886 N N . VAL A 1 108 ? -4.794 15.329 -5.323 1.00 89.25 108 VAL A N 1
ATOM 887 C CA . VAL A 1 108 ? -4.370 15.324 -6.729 1.00 89.25 108 VAL A CA 1
ATOM 888 C C . VAL A 1 108 ? -3.063 14.533 -6.828 1.00 89.25 108 VAL A C 1
ATOM 890 O O . VAL A 1 108 ? -2.090 14.843 -6.140 1.00 89.25 108 VAL A O 1
ATOM 893 N N . ARG A 1 109 ? -3.037 13.496 -7.673 1.00 88.56 109 ARG A N 1
ATOM 894 C CA . ARG A 1 109 ? -1.925 12.530 -7.711 1.00 88.56 109 ARG A CA 1
ATOM 895 C C . ARG A 1 109 ? -0.633 13.109 -8.284 1.00 88.56 109 ARG A C 1
ATOM 897 O O . ARG A 1 109 ? 0.431 12.821 -7.753 1.00 88.56 109 ARG A O 1
ATOM 904 N N . GLN A 1 110 ? -0.714 13.936 -9.327 1.00 92.94 110 GLN A N 1
ATOM 905 C CA . GLN A 1 110 ? 0.470 14.407 -10.055 1.00 92.94 110 GLN A CA 1
ATOM 906 C C . GLN A 1 110 ? 1.461 15.200 -9.172 1.00 92.94 110 GLN A C 1
ATOM 908 O O . GLN A 1 110 ? 2.641 14.850 -9.175 1.00 92.94 110 GLN A O 1
ATOM 913 N N . PRO A 1 111 ? 1.030 16.166 -8.332 1.00 94.38 111 PRO A N 1
ATOM 914 C CA . PRO A 1 111 ? 1.938 16.831 -7.394 1.00 94.38 111 PRO A CA 1
ATOM 915 C C . PRO A 1 111 ? 2.558 15.886 -6.355 1.00 94.38 111 PRO A C 1
ATOM 917 O O . PRO A 1 111 ? 3.705 16.070 -5.960 1.00 94.38 111 PRO A O 1
ATOM 920 N N . LEU A 1 112 ? 1.820 14.863 -5.905 1.00 94.56 112 LEU A N 1
ATOM 921 C CA . LEU A 1 112 ? 2.349 13.878 -4.957 1.00 94.56 112 LEU A CA 1
ATOM 922 C C . LEU A 1 112 ? 3.387 12.959 -5.598 1.00 94.56 112 LEU A C 1
ATOM 924 O O . LEU A 1 112 ? 4.387 12.642 -4.963 1.00 94.56 112 LEU A O 1
ATOM 928 N N . GLN A 1 113 ? 3.163 12.551 -6.846 1.00 94.50 113 GLN A N 1
ATOM 929 C CA . GLN A 1 113 ? 4.126 11.760 -7.608 1.00 94.50 113 GLN A CA 1
ATOM 930 C C . GLN A 1 113 ? 5.443 12.519 -7.772 1.00 94.50 113 GLN A C 1
ATOM 932 O O . GLN A 1 113 ? 6.503 11.943 -7.565 1.00 94.50 113 GLN A O 1
ATOM 937 N N . GLU A 1 114 ? 5.383 13.814 -8.094 1.00 95.44 114 GLU A N 1
ATOM 938 C CA . GLU A 1 114 ? 6.576 14.657 -8.192 1.00 95.44 114 GLU A CA 1
ATOM 939 C C . GLU A 1 114 ? 7.276 14.821 -6.839 1.00 95.44 114 GLU A C 1
ATOM 941 O O . GLU A 1 114 ? 8.471 14.548 -6.745 1.00 95.44 114 GLU A O 1
ATOM 946 N N . LYS A 1 115 ? 6.526 15.156 -5.777 1.00 96.25 115 LYS A N 1
ATOM 947 C CA . LYS A 1 115 ? 7.044 15.250 -4.401 1.00 96.25 115 LYS A CA 1
ATOM 948 C C . LYS A 1 115 ? 7.824 13.993 -4.004 1.00 96.25 115 LYS A C 1
ATOM 950 O O . LYS A 1 115 ? 8.949 14.097 -3.520 1.00 96.25 115 LYS A O 1
ATOM 955 N N . TRP A 1 116 ? 7.216 12.818 -4.164 1.00 96.75 116 TRP A N 1
ATOM 956 C CA . TRP A 1 116 ? 7.801 11.564 -3.693 1.00 96.75 116 TRP A CA 1
ATOM 957 C C . TRP A 1 116 ? 8.915 11.046 -4.589 1.00 96.75 116 TRP A C 1
ATOM 959 O O . TRP A 1 116 ? 9.890 10.513 -4.067 1.00 96.75 116 TRP A O 1
ATOM 969 N N . ARG A 1 117 ? 8.826 11.268 -5.905 1.00 95.12 117 ARG A N 1
ATOM 970 C CA . ARG A 1 117 ? 9.926 10.966 -6.821 1.00 95.12 117 ARG A CA 1
ATOM 971 C C . ARG A 1 117 ? 11.176 11.748 -6.424 1.00 95.12 117 ARG A C 1
ATOM 973 O O . ARG A 1 117 ? 12.205 11.128 -6.197 1.00 95.12 117 ARG A O 1
ATOM 980 N N . THR A 1 118 ? 11.067 13.069 -6.261 1.00 94.56 118 THR A N 1
ATOM 981 C CA . THR A 1 118 ? 12.202 13.925 -5.878 1.00 94.56 118 THR A CA 1
ATOM 982 C C . THR A 1 118 ? 12.746 13.581 -4.495 1.00 94.56 118 THR A C 1
ATOM 984 O O . THR A 1 118 ? 13.956 13.564 -4.304 1.00 94.56 118 THR A O 1
ATOM 987 N N . PHE A 1 119 ? 11.878 13.268 -3.528 1.00 95.06 119 PHE A N 1
ATOM 988 C CA . PHE A 1 119 ? 12.325 12.782 -2.221 1.00 95.06 119 PHE A CA 1
ATOM 989 C C . PHE A 1 119 ? 13.177 11.511 -2.351 1.00 95.06 119 PHE A C 1
ATOM 991 O O . PHE A 1 119 ? 14.270 11.456 -1.802 1.00 95.06 119 PHE A O 1
ATOM 998 N N . LEU A 1 120 ? 12.713 10.518 -3.116 1.00 93.81 120 LEU A N 1
ATOM 999 C CA . LEU A 1 120 ? 13.449 9.270 -3.313 1.00 93.81 120 LEU A CA 1
ATOM 1000 C C . LEU A 1 120 ? 14.734 9.455 -4.128 1.00 93.81 120 LEU A C 1
ATOM 1002 O O . LEU A 1 120 ? 15.709 8.779 -3.832 1.00 93.81 120 LEU A O 1
ATOM 1006 N N . GLU A 1 121 ? 14.763 10.357 -5.116 1.00 92.00 121 GLU A N 1
ATOM 1007 C CA . GLU A 1 121 ? 16.001 10.719 -5.831 1.00 92.00 121 GLU A CA 1
ATOM 1008 C C . GLU A 1 121 ? 17.065 11.197 -4.833 1.00 92.00 121 GLU A C 1
ATOM 1010 O O . GLU A 1 121 ? 18.167 10.663 -4.809 1.00 92.00 121 GLU A O 1
ATOM 1015 N N . LEU A 1 122 ? 16.707 12.120 -3.935 1.00 91.62 122 LEU A N 1
ATOM 1016 C CA . LEU A 1 122 ? 17.634 12.676 -2.946 1.00 91.62 122 LEU A CA 1
ATOM 1017 C C . LEU A 1 122 ? 18.078 11.660 -1.882 1.00 91.62 122 LEU A C 1
ATOM 1019 O O . LEU A 1 122 ? 19.250 11.636 -1.514 1.00 91.62 122 LEU A O 1
ATOM 1023 N N . GLU A 1 123 ? 17.160 10.834 -1.375 1.00 89.56 123 GLU A N 1
ATOM 1024 C CA . GLU A 1 123 ? 17.479 9.827 -0.351 1.00 89.56 123 GLU A CA 1
ATOM 1025 C C . GLU A 1 123 ? 18.339 8.685 -0.909 1.00 89.56 123 GLU A C 1
ATOM 1027 O O . GLU A 1 123 ? 19.183 8.149 -0.194 1.00 89.56 123 GLU A O 1
ATOM 1032 N N . LEU A 1 124 ? 18.145 8.314 -2.180 1.00 82.06 124 LEU A N 1
ATOM 1033 C CA . LEU A 1 124 ? 18.901 7.239 -2.826 1.00 82.06 124 LEU A CA 1
ATOM 1034 C C . LEU A 1 124 ? 20.239 7.715 -3.412 1.00 82.06 124 LEU A C 1
ATOM 1036 O O . LEU A 1 124 ? 21.170 6.922 -3.465 1.00 82.06 124 LEU A O 1
ATOM 1040 N N . GLU A 1 125 ? 20.367 8.983 -3.820 1.00 73.56 125 GLU A N 1
ATOM 1041 C CA . GLU A 1 125 ? 21.652 9.583 -4.232 1.00 73.56 125 GLU A CA 1
ATOM 1042 C C . GLU A 1 125 ? 22.606 9.835 -3.050 1.00 73.56 125 GLU A C 1
ATOM 1044 O O . GLU A 1 125 ? 23.810 10.002 -3.247 1.00 73.56 125 GLU A O 1
ATOM 1049 N N . GLY A 1 126 ? 22.081 9.881 -1.822 1.00 58.09 126 GLY A N 1
ATOM 1050 C CA . GLY A 1 126 ? 22.861 10.030 -0.591 1.00 58.09 126 GLY A CA 1
ATOM 1051 C C . GLY A 1 126 ? 23.488 8.735 -0.050 1.00 58.09 126 GLY A C 1
ATOM 1052 O O . GLY A 1 126 ? 24.144 8.793 0.995 1.00 58.09 126 GLY A O 1
ATOM 1053 N N . LEU A 1 127 ? 23.277 7.596 -0.725 1.00 52.12 127 LEU A N 1
ATOM 1054 C CA . LEU A 1 127 ? 23.817 6.263 -0.407 1.00 52.12 127 LEU A CA 1
ATOM 1055 C C . LEU A 1 127 ? 25.014 5.911 -1.302 1.00 52.12 127 LEU A C 1
ATOM 1057 O O . LEU A 1 127 ? 25.950 5.267 -0.770 1.00 52.12 127 LEU A O 1
#

Organism: Streptococcus suis (NCBI:txid1307)

Radius of gyration: 15.15 Å; Cα contacts (8 Å, |Δi|>4): 171; chains: 1; bounding box: 39×32×44 Å

Secondary structure (DSSP, 8-state):
-TTSHHHHHHH-TTEEEETTEEEEEETTEEEEE-EEEEETTTEEEEEETTEEEEEEEEE-SSSEEEEEEEE--TT-B-SS-BHHHHHHHHHHHHHHHHHHHTTPPPPPHHHHHHHHHHHHHHHHHT-

Mean predicted aligned error: 4.52 Å

Nearest PDB structures (foldseek):
  2nn5-assembly1_A  TM=7.793E-01  e=1.599E-05  Enterococcus faecalis V583
  3q6a-assembly1_D  TM=6.788E-01  e=2.877E-03  Staphylococcus saprophyticus subsp. saprophyticus ATCC 15305 = NCTC 7292
  2n4b-assembly1_A  TM=6.122E-01  e=1.054E-02  Cupriavidus metallidurans CH34
  8i9p-assembly1_LT  TM=3.081E-01  e=3.223E+00  Thermochaetoides thermophila DSM 1495

Sequence (127 aa):
MLATDSGFARWFSQLNIVGNTLVFEMEDFRENMDLLEYRKNEKIAYRWDSVTVSFTLSQLENQTLISFEERIPEDFGNEFANAQKDMTGWLVQNECIKKFLEGQEPPVRQPLQEKWRTFLELELEGL

Foldseek 3Di:
DVPACVLCVQLPNQWHQDPNWIWGDDPPDIDTWAWPDDDPQAKTWTDDPPKIWMWGWDDDPPDIDIDIDIGADPPDDDPVDDPLQVQLVVQLSVQSSVCVVVVHHRDDRPVSSVVSSVVCVVVVVVD

pLDDT: mean 89.7, std 6.32, range [52.12, 96.75]